Protein AF-A0A5P0JHG0-F1 (afdb_monomer_lite)

Structure (mmCIF, N/CA/C/O backbone):
data_AF-A0A5P0JHG0-F1
#
_entry.id   AF-A0A5P0JHG0-F1
#
loop_
_atom_site.group_PDB
_atom_site.id
_atom_site.type_symbol
_atom_site.label_atom_id
_atom_site.label_alt_id
_atom_site.label_comp_id
_atom_site.label_asym_id
_atom_site.label_entity_id
_atom_site.label_seq_id
_atom_site.pdbx_PDB_ins_code
_atom_site.Cartn_x
_atom_site.Cartn_y
_atom_site.Cartn_z
_atom_site.occupancy
_atom_site.B_iso_or_equiv
_atom_site.auth_seq_id
_atom_site.auth_comp_id
_atom_site.auth_asym_id
_atom_site.auth_atom_id
_atom_site.pdbx_PDB_model_num
ATOM 1 N N . GLY A 1 1 ? -12.835 6.703 -13.825 1.00 88.12 1 GLY A N 1
ATOM 2 C CA . GLY A 1 1 ? -12.601 5.508 -14.658 1.00 88.12 1 GLY A CA 1
ATOM 3 C C . GLY A 1 1 ? -13.135 4.249 -13.996 1.00 88.12 1 GLY A C 1
ATOM 4 O O . GLY A 1 1 ? -13.625 4.322 -12.868 1.00 88.12 1 GLY A O 1
ATOM 5 N N . ILE A 1 2 ? -13.030 3.117 -14.702 1.00 91.94 2 ILE A N 1
ATOM 6 C CA . ILE A 1 2 ? -13.498 1.786 -14.266 1.00 91.94 2 ILE A CA 1
ATOM 7 C C . ILE A 1 2 ? -12.824 1.366 -12.954 1.00 91.94 2 ILE A C 1
ATOM 9 O O . ILE A 1 2 ? -13.515 0.987 -12.010 1.00 91.94 2 ILE A O 1
ATOM 13 N N . GLU A 1 3 ? -11.501 1.516 -12.865 1.00 88.88 3 GLU A N 1
ATOM 14 C CA . GLU A 1 3 ? -10.719 1.198 -11.665 1.00 88.88 3 GLU A CA 1
ATOM 15 C C . GLU A 1 3 ? -11.239 1.946 -10.432 1.00 88.88 3 GLU A C 1
ATOM 17 O O . GLU A 1 3 ? -11.631 1.326 -9.450 1.00 88.88 3 GLU A O 1
ATOM 22 N N . GLY A 1 4 ? -11.377 3.273 -10.512 1.00 91.12 4 GLY A N 1
ATOM 23 C CA . GLY A 1 4 ? -11.914 4.073 -9.408 1.00 91.12 4 GLY A CA 1
ATOM 24 C C . GLY A 1 4 ? -13.326 3.657 -8.970 1.00 91.12 4 GLY A C 1
ATOM 25 O O . GLY A 1 4 ? -13.664 3.781 -7.793 1.00 91.12 4 GLY A O 1
ATOM 26 N N . SER A 1 5 ? -14.155 3.138 -9.885 1.00 94.88 5 SER A N 1
ATOM 27 C CA . SER A 1 5 ? -15.465 2.576 -9.530 1.00 94.88 5 SER A CA 1
ATOM 28 C C . SER A 1 5 ? -15.334 1.265 -8.755 1.00 94.88 5 SER A C 1
ATOM 30 O O . SER A 1 5 ? -16.002 1.097 -7.735 1.00 94.88 5 SER A O 1
ATOM 32 N N . ARG A 1 6 ? -14.447 0.365 -9.200 1.00 94.75 6 ARG A N 1
ATOM 33 C CA . ARG A 1 6 ? -14.148 -0.894 -8.501 1.00 94.75 6 ARG A CA 1
ATOM 34 C C . ARG A 1 6 ? -13.559 -0.628 -7.117 1.00 94.75 6 ARG A C 1
ATOM 36 O O . ARG A 1 6 ? -14.063 -1.168 -6.145 1.00 94.75 6 ARG A O 1
ATOM 43 N N . VAL A 1 7 ? -12.602 0.292 -7.007 1.00 95.50 7 VAL A N 1
ATOM 44 C CA . VAL A 1 7 ? -11.986 0.713 -5.737 1.00 95.50 7 VAL A CA 1
ATOM 45 C C . VAL A 1 7 ? -13.036 1.192 -4.730 1.00 95.50 7 VAL A C 1
ATOM 47 O O . VAL A 1 7 ? -13.035 0.757 -3.579 1.00 95.50 7 VAL A O 1
ATOM 50 N N . ARG A 1 8 ? -13.970 2.060 -5.148 1.00 95.44 8 ARG A N 1
ATOM 51 C CA . ARG A 1 8 ? -15.058 2.521 -4.266 1.00 95.44 8 ARG A CA 1
ATOM 52 C C . ARG A 1 8 ? -15.971 1.377 -3.827 1.00 95.44 8 ARG A C 1
ATOM 54 O O . ARG A 1 8 ? -16.346 1.334 -2.657 1.00 95.44 8 ARG A O 1
ATOM 61 N N . ALA A 1 9 ? -16.303 0.463 -4.739 1.00 97.44 9 ALA A N 1
ATOM 62 C CA . ALA A 1 9 ? -17.113 -0.709 -4.424 1.00 97.44 9 ALA A CA 1
ATOM 63 C C . ALA A 1 9 ? -16.401 -1.643 -3.430 1.00 97.44 9 ALA A C 1
ATOM 65 O O . ALA A 1 9 ? -17.020 -2.072 -2.458 1.00 97.44 9 ALA A O 1
ATOM 66 N N . THR A 1 10 ? -15.099 -1.888 -3.605 1.00 97.94 10 THR A N 1
ATOM 67 C CA . THR A 1 10 ? -14.294 -2.712 -2.693 1.00 97.94 10 THR A CA 1
ATOM 68 C C . THR A 1 10 ? -14.234 -2.109 -1.292 1.00 97.94 10 THR A C 1
ATOM 70 O O . THR A 1 10 ? -14.452 -2.822 -0.316 1.00 97.94 10 THR A O 1
ATOM 73 N N . TYR A 1 11 ? -14.027 -0.794 -1.162 1.00 98.12 11 TYR A N 1
ATOM 74 C CA . TYR A 1 11 ? -14.078 -0.136 0.149 1.00 98.12 11 TYR A CA 1
ATOM 75 C C . TYR A 1 11 ? -15.444 -0.280 0.829 1.00 98.12 11 TYR A C 1
ATOM 77 O O . TYR A 1 11 ? -15.502 -0.589 2.017 1.00 98.12 11 TYR A O 1
ATOM 85 N N . ALA A 1 12 ? -16.539 -0.086 0.090 1.00 97.88 12 ALA A N 1
ATOM 86 C CA . ALA A 1 12 ? -17.887 -0.251 0.633 1.00 97.88 12 ALA A CA 1
ATOM 87 C C . ALA A 1 12 ? -18.163 -1.703 1.066 1.00 97.88 12 ALA A C 1
ATOM 89 O O . ALA A 1 12 ? -18.790 -1.933 2.101 1.00 97.88 12 ALA A O 1
ATOM 90 N N . LEU A 1 13 ? -17.663 -2.682 0.305 1.00 98.38 13 LEU A N 1
ATOM 91 C CA . LEU A 1 13 ? -17.759 -4.098 0.649 1.00 98.38 13 LEU A CA 1
ATOM 92 C C . LEU A 1 13 ? -16.992 -4.416 1.938 1.00 98.38 13 LEU A C 1
ATOM 94 O O . LEU A 1 13 ? -17.571 -5.009 2.847 1.00 98.38 13 LEU A O 1
ATOM 98 N N . LEU A 1 14 ? -15.733 -3.982 2.044 1.00 98.50 14 LEU A N 1
ATOM 99 C CA . LEU A 1 14 ? -14.906 -4.191 3.237 1.00 98.50 14 LEU A CA 1
ATOM 100 C C . LEU A 1 14 ? -15.519 -3.512 4.466 1.00 98.50 14 LEU A C 1
ATOM 102 O O . LEU A 1 14 ? -15.619 -4.126 5.525 1.00 98.50 14 LEU A O 1
ATOM 106 N N . ALA A 1 15 ? -16.014 -2.283 4.318 1.00 98.31 15 ALA A N 1
ATOM 107 C CA . ALA A 1 15 ? -16.717 -1.576 5.384 1.00 98.31 15 ALA A CA 1
ATOM 108 C C . ALA A 1 15 ? -17.896 -2.392 5.931 1.00 98.31 15 ALA A C 1
ATOM 110 O O . ALA A 1 15 ? -18.024 -2.568 7.143 1.00 98.31 15 ALA A O 1
ATOM 111 N N . LYS A 1 16 ? -18.716 -2.960 5.037 1.00 98.31 16 LYS A N 1
ATOM 112 C CA . LYS A 1 16 ? -19.831 -3.834 5.414 1.00 98.31 16 LYS A CA 1
ATOM 113 C C . LYS A 1 16 ? -19.351 -5.128 6.078 1.00 98.31 16 LYS A C 1
ATOM 115 O O . LYS A 1 16 ? -19.913 -5.515 7.096 1.00 98.31 16 LYS A O 1
ATOM 120 N N . GLN A 1 17 ? -18.336 -5.787 5.519 1.00 98.25 17 GLN A N 1
ATOM 121 C CA . GLN A 1 17 ? -17.803 -7.056 6.033 1.00 98.25 17 GLN A CA 1
ATOM 122 C C . GLN A 1 17 ? -17.222 -6.920 7.443 1.00 98.25 17 GLN A C 1
ATOM 124 O O . GLN A 1 17 ? -17.492 -7.758 8.299 1.00 98.25 17 GLN A O 1
ATOM 129 N N . TYR A 1 18 ? -16.465 -5.854 7.697 1.00 98.31 18 TYR A N 1
ATOM 130 C CA . TYR A 1 18 ? -15.845 -5.605 8.998 1.00 98.31 18 TYR A CA 1
ATOM 131 C C . TYR A 1 18 ? -16.747 -4.816 9.958 1.00 98.31 18 TYR A C 1
ATOM 133 O O . TYR A 1 18 ? -16.386 -4.641 11.118 1.00 98.31 18 TYR A O 1
ATOM 141 N N . GLY A 1 19 ? -17.920 -4.349 9.516 1.00 97.88 19 GLY A N 1
ATOM 142 C CA . GLY A 1 19 ? -18.851 -3.577 10.344 1.00 97.88 19 GLY A CA 1
ATOM 143 C C . GLY A 1 19 ? -18.302 -2.205 10.746 1.00 97.88 19 GLY A C 1
ATOM 144 O O . GLY A 1 19 ? -18.439 -1.801 11.900 1.00 97.88 19 GLY A O 1
ATOM 145 N N . VAL A 1 20 ? -17.647 -1.514 9.813 1.00 98.00 20 VAL A N 1
ATOM 146 C CA . VAL A 1 20 ? -17.055 -0.183 10.004 1.00 98.00 20 VAL A CA 1
ATOM 147 C C . VAL A 1 20 ? -17.885 0.856 9.255 1.00 98.00 20 VAL A C 1
ATOM 149 O O . VAL A 1 20 ? -18.170 0.692 8.069 1.00 98.00 20 VAL A O 1
ATOM 152 N N . THR A 1 21 ? -18.247 1.953 9.922 1.00 96.94 21 THR A N 1
ATOM 153 C CA . THR A 1 21 ? -18.896 3.095 9.264 1.00 96.94 21 THR A CA 1
ATOM 154 C C . THR A 1 21 ? -17.944 3.702 8.237 1.00 96.94 21 THR A C 1
ATOM 156 O O . THR A 1 21 ? -16.849 4.137 8.584 1.00 96.94 21 THR A O 1
ATOM 159 N N . TRP A 1 22 ? -18.359 3.748 6.971 1.00 97.56 22 TRP A N 1
ATOM 160 C CA . TRP A 1 22 ? -17.528 4.243 5.878 1.00 97.56 22 TRP A CA 1
ATOM 161 C C . TRP A 1 22 ? -18.189 5.399 5.148 1.00 97.56 22 TRP A C 1
ATOM 163 O O . TRP A 1 22 ? -19.196 5.228 4.464 1.00 97.56 22 TRP A O 1
ATOM 173 N N . ASN A 1 23 ? -17.563 6.570 5.240 1.00 95.62 23 ASN A N 1
ATOM 174 C CA . ASN A 1 23 ? -18.057 7.786 4.607 1.00 95.62 23 ASN A CA 1
ATOM 175 C C . ASN A 1 23 ? -17.184 8.213 3.413 1.00 95.62 23 ASN A C 1
ATOM 177 O O . ASN A 1 23 ? -17.105 9.401 3.089 1.00 95.62 23 ASN A O 1
ATOM 181 N N . GLY A 1 24 ? -16.501 7.258 2.778 1.00 95.06 24 GLY A N 1
ATOM 182 C CA . GLY A 1 24 ? -15.557 7.505 1.690 1.00 95.06 24 GLY A CA 1
ATOM 183 C C . GLY A 1 24 ? -14.118 7.742 2.157 1.00 95.06 24 GLY A C 1
ATOM 184 O O . GLY A 1 24 ? -13.846 7.992 3.332 1.00 95.06 24 GLY A O 1
ATOM 185 N N . ARG A 1 25 ? -13.186 7.668 1.199 1.00 95.19 25 ARG A N 1
ATOM 186 C CA . ARG A 1 25 ? -11.756 7.886 1.442 1.00 95.19 25 ARG A CA 1
ATOM 187 C C . ARG A 1 25 ? -11.494 9.385 1.576 1.00 95.19 25 ARG A C 1
ATOM 189 O O . ARG A 1 25 ? -11.525 10.096 0.572 1.00 95.19 25 ARG A O 1
ATOM 196 N N . ARG A 1 26 ? -11.263 9.858 2.801 1.00 90.25 26 ARG A N 1
ATOM 197 C CA . ARG A 1 26 ? -11.041 11.272 3.134 1.00 90.25 26 ARG A CA 1
ATOM 198 C C . ARG A 1 26 ? -9.876 11.407 4.106 1.00 90.25 26 ARG A C 1
ATOM 200 O O . ARG A 1 26 ? -9.851 10.744 5.134 1.00 90.25 26 ARG A O 1
ATOM 207 N N . TYR A 1 27 ? -8.917 12.256 3.768 1.00 85.50 27 TYR A N 1
ATOM 208 C CA . TYR A 1 27 ? -7.797 12.605 4.634 1.00 85.50 27 TYR A CA 1
ATOM 209 C C . TYR A 1 27 ? -7.310 14.008 4.275 1.00 85.50 27 TYR A C 1
ATOM 211 O O . TYR A 1 27 ? -7.403 14.415 3.114 1.00 85.50 27 TYR A O 1
ATOM 219 N N . ASP A 1 28 ? -6.803 14.736 5.265 1.00 85.81 28 ASP A N 1
ATOM 220 C CA . ASP A 1 28 ? -6.133 16.016 5.062 1.00 85.81 28 ASP A CA 1
ATOM 221 C C . ASP A 1 28 ? -4.615 15.767 5.107 1.00 85.81 28 ASP A C 1
ATOM 223 O O . ASP A 1 28 ? -4.090 15.379 6.151 1.00 85.81 28 ASP A O 1
ATOM 227 N N . PRO A 1 29 ? -3.878 15.947 3.994 1.00 79.38 29 PRO A N 1
ATOM 228 C CA . PRO A 1 29 ? -2.426 15.768 3.979 1.00 79.38 29 PRO A CA 1
ATOM 229 C C . PRO A 1 29 ? -1.675 16.674 4.962 1.00 79.38 29 PRO A C 1
ATOM 231 O O . PRO A 1 29 ? -0.517 16.398 5.264 1.00 79.38 29 PRO A O 1
ATOM 234 N N . LYS A 1 30 ? -2.300 17.767 5.420 1.00 86.31 30 LYS A N 1
ATOM 235 C CA . LYS A 1 30 ? -1.714 18.722 6.368 1.00 86.31 30 LYS A CA 1
ATOM 236 C C . LYS A 1 30 ? -2.150 18.472 7.811 1.00 86.31 30 LYS A C 1
ATOM 238 O O . LYS A 1 30 ? -1.628 19.128 8.706 1.00 86.31 30 LYS A O 1
ATOM 243 N N . ASP A 1 31 ? -3.105 17.571 8.030 1.00 86.94 31 ASP A N 1
ATOM 244 C CA . ASP A 1 31 ? -3.746 17.380 9.327 1.00 86.94 31 ASP A CA 1
ATOM 245 C C . ASP A 1 31 ? -4.233 15.932 9.489 1.00 86.94 31 ASP A C 1
ATOM 247 O O . ASP A 1 31 ? -5.315 15.536 9.048 1.00 86.94 31 ASP A O 1
ATOM 251 N N . TRP A 1 32 ? -3.387 15.120 10.119 1.00 82.06 32 TRP A N 1
ATOM 252 C CA . TRP A 1 32 ? -3.633 13.696 10.333 1.00 82.06 32 TRP A CA 1
ATOM 253 C C . TRP A 1 32 ? -4.870 13.421 11.203 1.00 82.06 32 TRP A C 1
ATOM 255 O O . TRP A 1 32 ? -5.594 12.446 10.974 1.00 82.06 32 TRP A O 1
ATOM 265 N N . GLU A 1 33 ? -5.136 14.283 12.186 1.00 85.12 33 GLU A N 1
ATOM 266 C CA . GLU A 1 33 ? -6.177 14.073 13.198 1.00 85.12 33 GLU A CA 1
ATOM 267 C C . GLU A 1 33 ? -7.592 14.320 12.660 1.00 85.12 33 GLU A C 1
ATOM 269 O O . GLU A 1 33 ? -8.565 13.829 13.228 1.00 85.12 33 GLU A O 1
ATOM 274 N N . LYS A 1 34 ? -7.729 15.001 11.514 1.00 87.25 34 LYS A N 1
ATOM 275 C CA . LYS A 1 34 ? -9.026 15.188 10.838 1.00 87.25 34 LYS A CA 1
ATOM 276 C C . LYS A 1 34 ? -9.584 13.931 10.174 1.00 87.25 34 LYS A C 1
ATOM 278 O O . LYS A 1 34 ? -10.764 13.908 9.816 1.00 87.25 34 LYS A O 1
ATOM 283 N N . GLY A 1 35 ? -8.750 12.923 9.925 1.00 86.31 35 GLY A N 1
ATOM 284 C CA . GLY A 1 35 ? -9.203 11.652 9.366 1.00 86.31 35 GLY A CA 1
ATOM 285 C C . GLY A 1 35 ? -9.930 10.820 10.419 1.00 86.31 35 GLY A C 1
ATOM 286 O O . GLY A 1 35 ? -9.437 10.678 11.531 1.00 86.31 35 GLY A O 1
ATOM 287 N N . ASP A 1 36 ? -11.067 10.216 10.064 1.00 94.00 36 ASP A N 1
ATOM 288 C CA . ASP A 1 36 ? -11.659 9.186 10.924 1.00 94.00 36 ASP A CA 1
ATOM 289 C C . ASP A 1 36 ? -10.708 7.980 11.080 1.00 94.00 36 ASP A C 1
ATOM 291 O O . ASP A 1 36 ? -9.807 7.755 10.260 1.00 94.00 36 ASP A O 1
ATOM 295 N N . THR A 1 37 ? -10.899 7.187 12.139 1.00 96.06 37 THR A N 1
ATOM 296 C CA . THR A 1 37 ? -9.987 6.089 12.507 1.00 96.06 37 THR A CA 1
ATOM 297 C C . THR A 1 37 ? -9.736 5.120 11.348 1.00 96.06 37 THR A C 1
ATOM 299 O O . THR A 1 37 ? -8.611 4.671 11.143 1.00 96.06 37 THR A O 1
ATOM 302 N N . VAL A 1 38 ? -10.753 4.815 10.531 1.00 97.56 38 VAL A N 1
ATOM 303 C CA . VAL A 1 38 ? -10.585 3.923 9.372 1.00 97.56 38 VAL A CA 1
ATOM 304 C C . VAL A 1 38 ? -9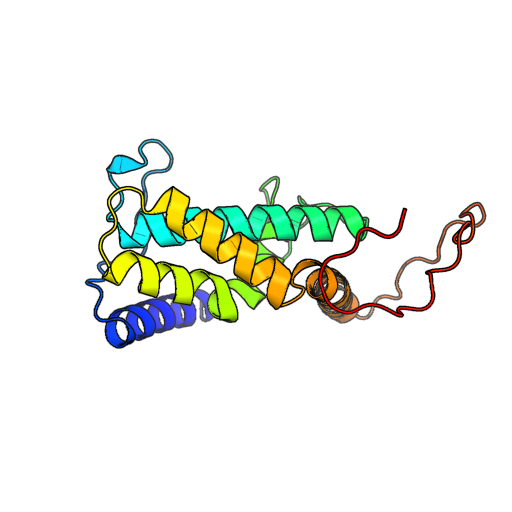.728 4.561 8.282 1.00 97.56 38 VAL A C 1
ATOM 306 O O . VAL A 1 38 ? -8.858 3.890 7.721 1.00 97.56 38 VAL A O 1
ATOM 309 N N . ASN A 1 39 ? -9.894 5.856 8.005 1.00 97.50 39 ASN A N 1
ATOM 310 C CA . ASN A 1 39 ? -9.031 6.553 7.063 1.00 97.50 39 ASN A CA 1
ATOM 311 C C . ASN A 1 39 ? -7.588 6.671 7.573 1.00 97.50 39 ASN A C 1
ATOM 313 O O . ASN A 1 39 ? -6.669 6.514 6.763 1.00 97.50 39 ASN A O 1
ATOM 317 N N . GLN A 1 40 ? -7.377 6.877 8.874 1.00 96.56 40 GLN A N 1
ATOM 318 C CA . GLN A 1 40 ? -6.046 6.840 9.491 1.00 96.56 40 GLN A CA 1
ATOM 319 C C . GLN A 1 40 ? -5.404 5.454 9.345 1.00 96.56 40 GLN A C 1
ATOM 321 O O . GLN A 1 40 ? -4.280 5.345 8.846 1.00 96.56 40 GLN A O 1
ATOM 326 N N . CYS A 1 41 ? -6.142 4.384 9.660 1.00 97.88 41 CYS A N 1
ATOM 327 C CA . CYS A 1 41 ? -5.666 3.012 9.486 1.00 97.88 41 CYS A CA 1
ATOM 328 C C . CYS A 1 41 ? -5.279 2.716 8.031 1.00 97.88 41 CYS A C 1
ATOM 330 O O . CYS A 1 41 ? -4.193 2.198 7.776 1.00 97.88 41 CYS A O 1
ATOM 332 N N . ILE A 1 42 ? -6.129 3.067 7.058 1.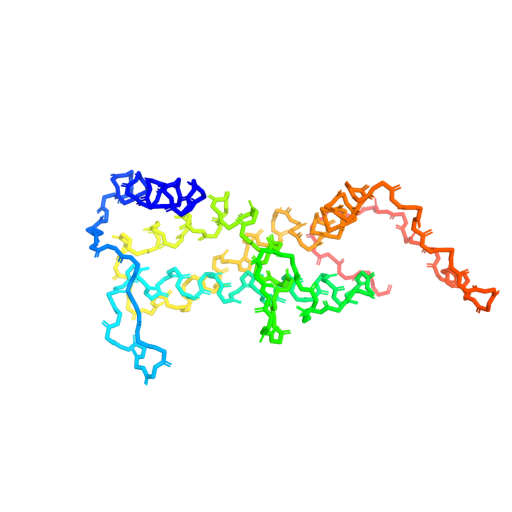00 97.88 42 ILE A N 1
ATOM 333 C CA . ILE A 1 42 ? -5.823 2.843 5.635 1.00 97.88 42 ILE A CA 1
ATOM 334 C C . ILE A 1 42 ? -4.584 3.648 5.230 1.00 97.88 42 ILE A C 1
ATOM 336 O O . ILE A 1 42 ? -3.720 3.119 4.535 1.00 97.88 42 ILE A O 1
ATOM 340 N N . SER A 1 43 ? -4.454 4.902 5.676 1.00 96.38 43 SER A N 1
ATOM 341 C CA . SER A 1 43 ? -3.280 5.729 5.370 1.00 96.38 43 SER A CA 1
ATOM 342 C C . SER A 1 43 ? -1.994 5.105 5.913 1.00 96.38 43 SER A C 1
ATOM 344 O O . SER A 1 43 ? -1.031 4.962 5.159 1.00 96.38 43 SER A O 1
ATOM 346 N N . ALA A 1 44 ? -1.995 4.656 7.171 1.00 97.12 44 ALA A N 1
ATOM 347 C CA . ALA A 1 44 ? -0.852 3.973 7.775 1.00 97.12 44 ALA A CA 1
ATOM 348 C C . ALA A 1 44 ? -0.498 2.677 7.023 1.00 97.12 44 ALA A C 1
ATOM 350 O O . ALA A 1 44 ? 0.667 2.452 6.695 1.00 97.12 44 ALA A O 1
ATOM 351 N N . ALA A 1 45 ? -1.506 1.877 6.667 1.00 98.31 45 ALA A N 1
ATOM 352 C CA . ALA A 1 45 ? -1.333 0.626 5.933 1.00 98.31 45 ALA A CA 1
ATOM 353 C C . ALA A 1 45 ? -0.736 0.855 4.536 1.00 98.31 45 ALA A C 1
ATOM 355 O O . ALA A 1 45 ? 0.232 0.198 4.150 1.00 98.31 45 ALA A O 1
ATOM 356 N N . THR A 1 46 ? -1.275 1.827 3.792 1.00 97.25 46 THR A N 1
ATOM 357 C CA . THR A 1 46 ? -0.761 2.188 2.461 1.00 97.25 46 THR A CA 1
ATOM 358 C C . THR A 1 46 ? 0.645 2.775 2.529 1.00 97.25 46 THR A C 1
ATOM 360 O O . THR A 1 46 ? 1.476 2.421 1.706 1.00 97.25 46 THR A O 1
ATOM 363 N N . SER A 1 47 ? 0.962 3.581 3.548 1.00 97.38 47 SER A N 1
ATOM 364 C CA . SER A 1 47 ? 2.319 4.100 3.756 1.00 97.38 47 SER A CA 1
ATOM 365 C C . SER A 1 47 ? 3.331 2.973 3.983 1.00 97.38 47 SER A C 1
ATOM 367 O O . SER A 1 47 ? 4.401 2.981 3.376 1.00 97.38 47 SER A O 1
ATOM 369 N N . CYS A 1 48 ? 2.982 1.971 4.796 1.00 98.31 48 CYS A N 1
ATOM 370 C CA . CYS A 1 48 ? 3.805 0.774 4.969 1.00 98.31 48 CYS A CA 1
ATOM 371 C C . CYS A 1 48 ? 4.011 0.014 3.657 1.00 98.31 48 CYS A C 1
ATOM 373 O O . CYS A 1 48 ? 5.128 -0.417 3.372 1.00 98.31 48 CYS A O 1
ATOM 375 N N . LEU A 1 49 ? 2.948 -0.142 2.864 1.00 98.44 49 LEU A N 1
ATOM 376 C CA . LEU A 1 49 ? 3.023 -0.824 1.576 1.00 98.44 49 LEU A CA 1
ATOM 377 C C . LEU A 1 49 ? 3.910 -0.072 0.581 1.00 98.44 49 LEU A C 1
ATOM 379 O O . LEU A 1 49 ? 4.725 -0.695 -0.094 1.00 98.44 49 LEU A O 1
ATOM 383 N N . TYR A 1 50 ? 3.798 1.255 0.521 1.00 98.31 50 TYR A N 1
ATOM 384 C CA . TYR A 1 50 ? 4.636 2.077 -0.349 1.00 98.31 50 TYR A CA 1
ATOM 385 C C . TYR A 1 50 ? 6.113 1.940 0.008 1.00 98.31 50 TYR A C 1
ATOM 387 O O . TYR A 1 50 ? 6.918 1.744 -0.892 1.00 98.31 50 TYR A O 1
ATOM 395 N N . GLY A 1 51 ? 6.464 1.922 1.299 1.00 98.00 51 GLY A N 1
ATOM 396 C CA . GLY A 1 51 ? 7.857 1.744 1.721 1.00 98.00 51 GLY A CA 1
ATOM 397 C C . GLY A 1 51 ? 8.473 0.419 1.252 1.00 98.00 51 GLY A C 1
ATOM 398 O O . GLY A 1 51 ? 9.581 0.408 0.723 1.00 98.00 51 GLY A O 1
ATOM 399 N N . VAL A 1 52 ? 7.758 -0.706 1.389 1.00 97.69 52 VAL A N 1
ATOM 400 C CA . VAL A 1 52 ? 8.275 -2.005 0.901 1.00 97.69 52 VAL A CA 1
ATOM 401 C C . VAL A 1 52 ? 8.245 -2.123 -0.623 1.00 97.69 52 VAL A C 1
ATOM 403 O O . VAL A 1 52 ? 9.073 -2.830 -1.191 1.00 97.69 52 VAL A O 1
ATOM 406 N N . THR A 1 53 ? 7.320 -1.423 -1.281 1.00 98.62 53 THR A N 1
ATOM 407 C CA . THR A 1 53 ? 7.217 -1.382 -2.746 1.00 98.62 53 THR A CA 1
ATOM 408 C C . THR A 1 53 ? 8.352 -0.566 -3.354 1.00 98.62 53 THR A C 1
ATOM 410 O O . THR A 1 53 ? 9.000 -1.029 -4.285 1.00 98.62 53 THR A O 1
ATOM 413 N N . GLU A 1 54 ? 8.661 0.597 -2.783 1.00 98.56 54 GLU A N 1
ATOM 414 C CA . GLU A 1 54 ? 9.815 1.411 -3.170 1.00 98.56 54 GLU A CA 1
ATOM 415 C C . GLU A 1 54 ? 11.124 0.639 -2.981 1.00 98.56 54 GLU A C 1
ATOM 417 O O . GLU A 1 54 ? 11.944 0.592 -3.894 1.00 98.56 54 GLU A O 1
ATOM 422 N N . ALA A 1 55 ? 11.286 -0.052 -1.847 1.00 97.56 55 ALA A N 1
ATOM 423 C CA . ALA A 1 55 ? 12.451 -0.901 -1.613 1.00 97.56 55 ALA A CA 1
ATOM 424 C C . ALA A 1 55 ? 12.590 -2.015 -2.668 1.00 97.56 55 ALA A C 1
ATOM 426 O O . ALA A 1 55 ? 13.701 -2.283 -3.119 1.00 97.56 55 ALA A O 1
ATOM 427 N N . ALA A 1 56 ? 11.485 -2.646 -3.080 1.00 97.25 56 ALA A N 1
ATOM 428 C CA . ALA A 1 56 ? 11.500 -3.673 -4.121 1.00 97.25 56 ALA A CA 1
ATOM 429 C C . ALA A 1 56 ? 11.843 -3.099 -5.506 1.00 97.25 56 ALA A C 1
ATOM 431 O O . ALA A 1 56 ? 12.666 -3.678 -6.207 1.00 97.25 56 ALA A O 1
ATOM 432 N N . ILE A 1 57 ? 11.266 -1.949 -5.870 1.00 97.81 57 ILE A N 1
ATOM 433 C CA . ILE A 1 57 ? 11.556 -1.241 -7.128 1.00 97.81 57 ILE A CA 1
ATOM 434 C C . ILE A 1 57 ? 13.044 -0.888 -7.215 1.00 97.81 57 ILE A C 1
ATOM 436 O O . ILE A 1 57 ? 13.685 -1.176 -8.224 1.00 97.81 57 ILE A O 1
ATOM 440 N N . LEU A 1 58 ? 13.608 -0.326 -6.142 1.00 97.00 58 LEU A N 1
ATOM 441 C CA . LEU A 1 58 ? 15.028 0.020 -6.081 1.00 97.00 58 LEU A CA 1
ATOM 442 C C . LEU A 1 58 ? 15.925 -1.223 -6.119 1.00 97.00 58 LEU A C 1
ATOM 444 O O . LEU A 1 58 ? 16.934 -1.223 -6.818 1.00 97.00 58 LEU A O 1
ATOM 448 N N . ALA A 1 59 ? 15.558 -2.291 -5.405 1.00 92.19 59 ALA A N 1
ATOM 449 C CA . ALA A 1 59 ? 16.310 -3.547 -5.411 1.00 92.19 59 ALA A CA 1
ATOM 450 C C . ALA A 1 59 ? 16.298 -4.246 -6.781 1.00 92.19 59 ALA A C 1
ATOM 452 O O . ALA A 1 59 ? 17.267 -4.916 -7.125 1.00 92.19 59 ALA A O 1
ATOM 453 N N . ALA A 1 60 ? 15.228 -4.071 -7.560 1.00 91.38 60 ALA A N 1
ATOM 454 C CA . ALA A 1 60 ? 15.122 -4.546 -8.937 1.00 91.38 60 ALA A CA 1
ATOM 455 C C . ALA A 1 60 ? 15.844 -3.637 -9.955 1.00 91.38 60 ALA A C 1
ATOM 457 O O . ALA A 1 60 ? 15.920 -3.973 -11.130 1.00 91.38 60 ALA A O 1
ATOM 458 N N . GLY A 1 61 ? 16.393 -2.493 -9.523 1.00 93.69 61 GLY A N 1
ATOM 459 C CA . GLY A 1 61 ? 17.128 -1.571 -10.394 1.00 93.69 61 GLY A CA 1
ATOM 460 C C . GLY A 1 61 ? 16.250 -0.602 -11.195 1.00 93.69 61 GLY A C 1
ATOM 461 O O . GLY A 1 61 ? 16.750 0.050 -12.111 1.00 93.69 61 GLY A O 1
ATOM 462 N N . TYR A 1 62 ? 14.966 -0.464 -10.851 1.00 96.12 62 TYR A N 1
ATOM 463 C CA . TYR A 1 62 ? 14.037 0.449 -11.522 1.00 96.12 62 TYR A CA 1
ATOM 464 C C . TYR A 1 62 ? 13.899 1.796 -10.801 1.00 96.12 62 TYR A C 1
ATOM 466 O O . TYR A 1 62 ? 14.219 1.950 -9.621 1.00 96.12 62 TYR A O 1
ATOM 474 N N . ALA A 1 63 ? 13.380 2.796 -11.520 1.00 97.75 63 ALA A N 1
ATOM 475 C CA . ALA A 1 63 ? 13.176 4.146 -11.004 1.00 97.75 63 ALA A CA 1
ATOM 476 C C . ALA A 1 63 ? 11.761 4.329 -10.405 1.00 97.75 63 ALA A C 1
ATOM 478 O O . ALA A 1 63 ? 10.778 4.229 -11.141 1.00 97.75 63 ALA A O 1
ATOM 479 N N . PRO A 1 64 ? 11.619 4.719 -9.120 1.00 98.25 64 PRO A N 1
ATOM 480 C CA . PRO A 1 64 ? 10.313 4.970 -8.489 1.00 98.25 64 PRO A CA 1
ATOM 481 C C . PRO A 1 64 ? 9.453 6.056 -9.158 1.00 98.25 64 PRO A C 1
ATOM 483 O O . PRO A 1 64 ? 8.228 6.052 -9.027 1.00 98.25 64 PRO A O 1
ATOM 486 N N . ALA A 1 65 ? 10.077 6.999 -9.867 1.00 98.00 65 ALA A N 1
ATOM 487 C CA . ALA A 1 65 ? 9.406 8.166 -10.437 1.00 98.00 65 ALA A CA 1
ATOM 488 C C . ALA A 1 65 ? 8.759 7.918 -11.813 1.00 98.00 65 ALA A C 1
ATOM 490 O O . ALA A 1 65 ? 7.948 8.734 -12.256 1.00 98.00 65 ALA A O 1
ATOM 491 N N . ILE A 1 66 ? 9.099 6.821 -12.497 1.00 97.44 66 ILE A N 1
ATOM 492 C CA . ILE A 1 66 ? 8.625 6.535 -13.860 1.00 97.44 66 ILE A CA 1
ATOM 493 C C . ILE A 1 66 ? 7.442 5.567 -13.779 1.00 97.44 66 ILE A C 1
ATOM 495 O O . ILE A 1 66 ? 7.613 4.358 -13.877 1.00 97.44 66 ILE A O 1
ATOM 499 N N . GLY A 1 67 ? 6.247 6.110 -13.540 1.00 97.19 67 GLY A N 1
ATOM 500 C CA . GLY A 1 67 ? 5.002 5.334 -13.534 1.00 97.19 67 GLY A CA 1
ATOM 501 C C . GLY A 1 67 ? 4.260 5.350 -14.873 1.00 97.19 67 GLY A C 1
ATOM 502 O O . GLY A 1 67 ? 4.585 6.119 -15.779 1.00 97.19 67 GLY A O 1
ATOM 503 N N . PHE A 1 68 ? 3.234 4.511 -14.954 1.00 96.56 68 PHE A N 1
ATOM 504 C CA . PHE A 1 68 ? 2.345 4.290 -16.090 1.00 96.56 68 PHE A CA 1
ATOM 505 C C . PHE A 1 68 ? 0.949 4.867 -15.830 1.00 96.56 68 PHE A C 1
ATOM 507 O O . PHE A 1 68 ? 0.499 5.742 -16.570 1.00 96.56 68 PHE A O 1
ATOM 514 N N . VAL A 1 69 ? 0.257 4.402 -14.777 1.00 96.06 69 VAL A N 1
ATOM 515 C CA . VAL A 1 69 ? -1.087 4.902 -14.417 1.00 96.06 69 VAL A CA 1
ATOM 516 C C . VAL A 1 69 ? -0.955 6.210 -13.646 1.00 96.06 69 VAL A C 1
ATOM 518 O O . VAL A 1 69 ? -1.660 7.185 -13.924 1.00 96.06 69 VAL A O 1
ATOM 521 N N . HIS A 1 70 ? -0.021 6.258 -12.699 1.00 97.25 70 HIS A N 1
ATOM 522 C CA . HIS A 1 70 ? 0.329 7.467 -11.973 1.00 97.25 70 HIS A CA 1
ATOM 523 C C . HIS A 1 70 ? 1.567 8.112 -12.597 1.00 97.25 70 HIS A C 1
ATOM 525 O O . HIS A 1 70 ? 2.652 7.545 -12.569 1.00 97.25 70 HIS A O 1
ATOM 531 N N . THR A 1 71 ? 1.467 9.359 -13.060 1.00 96.88 71 THR A N 1
ATOM 532 C CA . THR A 1 71 ? 2.594 10.090 -13.676 1.00 96.88 71 THR A CA 1
ATOM 533 C C . THR A 1 71 ? 2.863 11.431 -12.987 1.00 96.88 71 THR A C 1
ATOM 535 O O . THR A 1 71 ? 1.957 12.044 -12.420 1.00 96.88 71 THR A O 1
ATOM 538 N N . GLY A 1 72 ? 4.106 11.922 -13.067 1.00 93.94 72 GLY A N 1
ATOM 539 C CA . GLY A 1 72 ? 4.484 13.270 -12.615 1.00 93.94 72 GLY A CA 1
ATOM 540 C C . GLY A 1 72 ? 4.734 13.418 -11.110 1.00 93.94 72 GLY A C 1
ATOM 541 O O . GLY A 1 72 ? 4.866 14.543 -10.628 1.00 93.94 72 GLY A O 1
ATOM 542 N N . LYS A 1 73 ? 4.804 12.312 -10.357 1.00 94.81 73 LYS A N 1
ATOM 543 C CA . LYS A 1 73 ? 5.156 12.311 -8.929 1.00 94.81 73 LYS A CA 1
ATOM 544 C C . LYS A 1 73 ? 6.449 11.520 -8.690 1.00 94.81 73 LYS A C 1
ATOM 546 O O . LYS A 1 73 ? 6.678 10.534 -9.381 1.00 94.81 73 LYS A O 1
ATOM 551 N N . PRO A 1 74 ? 7.249 11.863 -7.663 1.00 97.12 74 PRO A N 1
ATOM 552 C CA . PRO A 1 74 ? 8.486 11.134 -7.353 1.00 97.12 74 PRO A CA 1
ATOM 553 C C . PRO A 1 74 ? 8.305 9.636 -7.055 1.00 97.12 74 PRO A C 1
ATOM 555 O O . PRO A 1 74 ? 9.244 8.869 -7.212 1.00 97.12 74 PRO A O 1
ATOM 558 N N . LEU A 1 75 ? 7.102 9.226 -6.638 1.00 97.75 75 LEU A N 1
ATOM 559 C CA . LEU A 1 75 ? 6.749 7.845 -6.279 1.00 97.75 75 LEU A CA 1
ATOM 560 C C . LEU A 1 75 ? 5.674 7.261 -7.206 1.00 97.75 75 LEU A C 1
ATOM 562 O O . LEU A 1 75 ? 4.889 6.405 -6.808 1.00 97.75 75 LEU A O 1
ATOM 566 N N . SER A 1 76 ? 5.595 7.767 -8.433 1.00 98.25 76 SER A N 1
ATOM 567 C CA . SER A 1 76 ? 4.606 7.363 -9.429 1.00 98.25 76 SER A CA 1
ATOM 568 C C . SER A 1 76 ? 4.530 5.840 -9.626 1.00 98.25 76 SER A C 1
ATOM 570 O O . SER A 1 76 ? 3.457 5.262 -9.469 1.00 98.25 76 SER A O 1
ATOM 572 N N . PHE A 1 77 ? 5.661 5.171 -9.859 1.00 98.56 77 PHE A N 1
ATOM 573 C CA . PHE A 1 77 ? 5.694 3.721 -10.078 1.00 98.56 77 PHE A CA 1
ATOM 574 C C . PHE A 1 77 ? 5.407 2.918 -8.803 1.00 98.56 77 PHE A C 1
ATOM 576 O O . PHE A 1 77 ? 4.813 1.844 -8.847 1.00 98.56 77 PHE A O 1
ATOM 583 N N . VAL A 1 78 ? 5.757 3.475 -7.638 1.00 98.62 78 VAL A N 1
ATOM 584 C CA . VAL A 1 78 ? 5.417 2.882 -6.336 1.00 98.62 78 VAL A CA 1
ATOM 585 C C . VAL A 1 78 ? 3.903 2.775 -6.178 1.00 98.62 78 VAL A C 1
ATOM 587 O O . VAL A 1 78 ? 3.416 1.754 -5.697 1.00 98.62 78 VAL A O 1
ATOM 590 N N . TYR A 1 79 ? 3.151 3.798 -6.596 1.00 98.06 79 TYR A N 1
ATOM 591 C CA . TYR A 1 79 ? 1.689 3.765 -6.544 1.00 98.06 79 TYR A CA 1
ATOM 592 C C . TYR A 1 79 ? 1.103 2.727 -7.495 1.00 98.06 79 TYR A C 1
ATOM 594 O O . TYR A 1 79 ? 0.202 1.998 -7.091 1.00 98.06 79 TYR A O 1
ATOM 602 N N . ASP A 1 80 ? 1.640 2.615 -8.711 1.00 98.19 80 ASP A N 1
ATOM 603 C CA . ASP A 1 80 ? 1.171 1.633 -9.693 1.00 98.19 80 ASP A CA 1
ATOM 604 C C . ASP A 1 80 ? 1.298 0.200 -9.167 1.00 98.19 80 ASP A C 1
ATOM 606 O O . ASP A 1 80 ? 0.326 -0.552 -9.170 1.00 98.19 80 ASP A O 1
ATOM 610 N N . ILE A 1 81 ? 2.474 -0.162 -8.649 1.00 98.38 81 ILE A N 1
ATOM 611 C CA . ILE A 1 81 ? 2.735 -1.521 -8.160 1.00 98.38 81 ILE A CA 1
ATOM 612 C C . ILE A 1 81 ? 1.981 -1.803 -6.855 1.00 98.38 81 ILE A C 1
ATOM 614 O O . ILE A 1 81 ? 1.394 -2.875 -6.689 1.00 98.38 81 ILE A O 1
ATOM 618 N N . ALA A 1 82 ? 1.951 -0.846 -5.924 1.00 98.06 82 ALA A N 1
ATOM 619 C CA . ALA A 1 82 ? 1.250 -1.028 -4.656 1.00 98.06 82 ALA A CA 1
ATOM 620 C C . ALA A 1 82 ? -0.264 -1.202 -4.857 1.00 98.06 82 ALA A C 1
ATOM 622 O O . ALA A 1 82 ? -0.897 -1.985 -4.141 1.00 98.06 82 ALA A O 1
ATOM 623 N N . ASP A 1 83 ? -0.851 -0.506 -5.832 1.00 96.88 83 ASP A N 1
ATOM 624 C CA . ASP A 1 83 ? -2.289 -0.545 -6.091 1.00 96.88 83 ASP A CA 1
ATOM 625 C C . ASP A 1 83 ? -2.782 -1.901 -6.603 1.00 96.88 83 ASP A C 1
ATOM 627 O O . ASP A 1 83 ? -3.936 -2.249 -6.334 1.00 96.88 83 ASP A O 1
ATOM 631 N N . ILE A 1 84 ? -1.901 -2.700 -7.215 1.00 97.06 84 ILE A N 1
ATOM 632 C CA . ILE A 1 84 ? -2.196 -4.077 -7.636 1.00 97.06 84 ILE A CA 1
ATOM 633 C C . ILE A 1 84 ? -2.507 -4.966 -6.424 1.00 97.06 84 ILE A C 1
ATOM 635 O O . ILE A 1 84 ? -3.460 -5.737 -6.464 1.00 97.06 84 ILE A O 1
ATOM 639 N N . ILE A 1 85 ? -1.744 -4.838 -5.329 1.00 96.75 85 ILE A N 1
ATOM 640 C CA . ILE A 1 85 ? -1.790 -5.791 -4.201 1.00 96.75 85 ILE A CA 1
ATOM 641 C C . ILE A 1 85 ? -2.419 -5.229 -2.918 1.00 96.75 85 ILE A C 1
ATOM 643 O O . ILE A 1 85 ? -2.621 -5.962 -1.942 1.00 96.75 85 ILE A O 1
ATOM 647 N N . LYS A 1 86 ? -2.725 -3.923 -2.862 1.00 96.44 86 LYS A N 1
ATOM 648 C CA . LYS A 1 86 ? -3.161 -3.273 -1.610 1.00 96.44 86 LYS A CA 1
ATOM 649 C C . LYS A 1 86 ? -4.436 -3.874 -1.019 1.00 96.44 86 LYS A C 1
ATOM 651 O O . LYS A 1 86 ? -4.577 -3.924 0.206 1.00 96.44 86 LYS A O 1
ATOM 656 N N . PHE A 1 87 ? -5.356 -4.327 -1.869 1.00 97.62 87 PHE A N 1
ATOM 657 C CA . PHE A 1 87 ? -6.638 -4.888 -1.438 1.00 97.62 87 PHE A CA 1
ATOM 658 C C . PHE A 1 87 ? -6.570 -6.360 -1.036 1.00 97.62 87 PHE A C 1
ATOM 660 O O . PHE A 1 87 ? -7.475 -6.815 -0.343 1.00 97.62 87 PHE A O 1
ATOM 667 N N . ASP A 1 88 ? -5.491 -7.067 -1.368 1.00 95.12 88 ASP A N 1
ATOM 668 C CA . ASP A 1 88 ? -5.329 -8.477 -1.003 1.00 95.12 88 ASP A CA 1
ATOM 669 C C . ASP A 1 88 ? -4.892 -8.644 0.454 1.00 95.12 88 ASP A C 1
ATOM 671 O O . ASP A 1 88 ? -5.146 -9.670 1.082 1.00 95.12 88 ASP A O 1
ATOM 675 N N . THR A 1 89 ? -4.199 -7.640 1.001 1.00 92.44 89 THR A N 1
ATOM 676 C CA . THR A 1 89 ? -3.498 -7.774 2.284 1.00 92.44 89 THR A CA 1
ATOM 677 C C . THR A 1 89 ? -3.727 -6.589 3.219 1.00 92.44 89 THR A C 1
ATOM 679 O O . THR A 1 89 ? -4.418 -6.709 4.234 1.00 92.44 89 THR A O 1
ATOM 682 N N . VAL A 1 90 ? -3.143 -5.431 2.909 1.00 97.75 90 VAL A N 1
ATOM 683 C CA . VAL A 1 90 ? -3.007 -4.335 3.879 1.00 97.75 90 VAL A CA 1
ATOM 684 C C . VAL A 1 90 ? -4.311 -3.576 4.119 1.00 97.75 90 VAL A C 1
ATOM 686 O O . VAL A 1 90 ? -4.579 -3.182 5.254 1.00 97.75 90 VAL A O 1
ATOM 689 N N . VAL A 1 91 ? -5.155 -3.396 3.095 1.00 98.38 91 VAL A N 1
ATOM 690 C CA . VAL A 1 91 ? -6.427 -2.672 3.254 1.00 98.38 91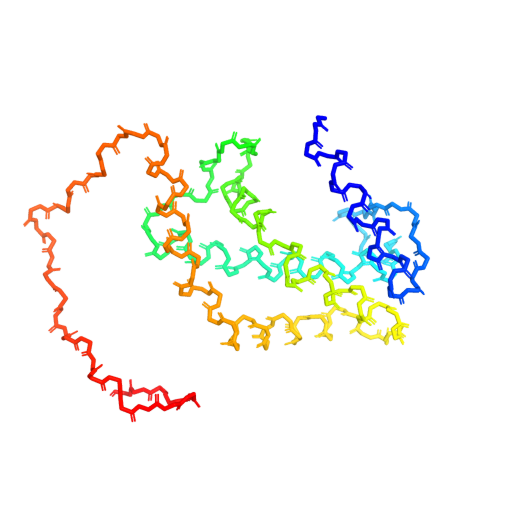 VAL A CA 1
ATOM 691 C C . VAL A 1 91 ? -7.433 -3.472 4.093 1.00 98.38 91 VAL A C 1
ATOM 693 O O . VAL A 1 91 ? -7.942 -2.897 5.054 1.00 98.38 91 VAL A O 1
ATOM 696 N N . PRO A 1 92 ? -7.696 -4.773 3.848 1.00 98.50 92 PRO A N 1
ATOM 697 C CA . PRO A 1 92 ? -8.542 -5.570 4.742 1.00 98.50 92 PRO A CA 1
ATOM 698 C C . PRO A 1 92 ? -8.069 -5.532 6.201 1.00 98.50 92 PRO A C 1
ATOM 700 O O . PRO A 1 92 ? -8.875 -5.323 7.110 1.00 98.50 92 PRO A O 1
ATOM 703 N N . LYS A 1 93 ? -6.750 -5.623 6.435 1.00 98.56 93 LYS A N 1
ATOM 704 C CA . LYS A 1 93 ? -6.186 -5.521 7.788 1.00 98.56 93 LYS A CA 1
ATOM 705 C C . LYS A 1 93 ? -6.430 -4.147 8.424 1.00 98.56 93 LYS A C 1
ATOM 707 O O . LYS A 1 93 ? -6.721 -4.077 9.615 1.00 98.56 93 LYS A O 1
ATOM 712 N N . ALA A 1 94 ? -6.366 -3.061 7.655 1.00 98.56 94 ALA A N 1
ATOM 713 C CA . ALA A 1 94 ? -6.693 -1.726 8.153 1.00 98.56 94 ALA A CA 1
ATOM 714 C C . ALA A 1 94 ? -8.151 -1.625 8.637 1.00 98.56 94 ALA A C 1
ATOM 716 O O . ALA A 1 94 ? -8.398 -1.041 9.692 1.00 98.56 94 ALA A O 1
ATOM 717 N N . PHE A 1 95 ? -9.105 -2.224 7.912 1.00 98.69 95 PHE A N 1
ATOM 718 C CA . PHE A 1 95 ? -10.512 -2.283 8.334 1.00 98.69 95 PHE A CA 1
ATOM 719 C C . PHE A 1 95 ? -10.703 -3.126 9.597 1.00 98.69 95 PHE A C 1
ATOM 721 O O . PHE A 1 95 ? -11.408 -2.704 10.514 1.00 98.69 95 PHE A O 1
ATOM 728 N N . GLU A 1 96 ? -10.042 -4.280 9.677 1.00 98.56 96 GLU A N 1
ATOM 729 C CA . GLU A 1 96 ? -10.056 -5.137 10.866 1.00 98.56 96 GLU A CA 1
ATOM 730 C C . GLU A 1 96 ? -9.569 -4.393 12.117 1.00 98.56 96 GLU A C 1
ATOM 732 O O . GLU A 1 96 ? -10.189 -4.474 13.179 1.00 98.56 96 GLU A O 1
ATOM 737 N N . ILE A 1 97 ? -8.474 -3.638 11.996 1.00 98.44 97 ILE A N 1
ATOM 738 C CA . ILE A 1 97 ? -7.922 -2.853 13.104 1.00 98.44 97 ILE A CA 1
ATOM 739 C C . ILE A 1 97 ? -8.849 -1.684 13.441 1.00 98.44 97 ILE A C 1
ATOM 741 O O . ILE A 1 97 ? -9.181 -1.491 14.608 1.00 98.44 97 ILE A O 1
ATOM 745 N N . ALA A 1 98 ? -9.342 -0.954 12.437 1.00 98.19 98 ALA A N 1
ATOM 746 C CA . ALA A 1 98 ? -10.267 0.158 12.647 1.00 98.19 98 ALA A CA 1
ATOM 747 C C . ALA A 1 98 ? -11.547 -0.273 13.383 1.00 98.19 98 ALA A C 1
ATOM 749 O O . ALA A 1 98 ? -12.038 0.460 14.240 1.00 98.19 98 ALA A O 1
ATOM 750 N N . ARG A 1 99 ? -12.056 -1.485 13.121 1.00 98.00 99 ARG A N 1
ATOM 751 C CA . ARG A 1 99 ? -13.233 -2.040 13.810 1.00 98.00 99 ARG A CA 1
ATOM 752 C C . ARG A 1 99 ? -13.047 -2.177 15.324 1.00 98.00 99 ARG A C 1
ATOM 754 O O . ARG A 1 99 ? -14.036 -2.098 16.060 1.00 98.00 99 ARG A O 1
ATOM 761 N N . ARG A 1 100 ? -11.812 -2.395 15.787 1.00 97.38 100 ARG A N 1
ATOM 762 C CA . ARG A 1 100 ? -11.475 -2.485 17.217 1.00 97.38 100 ARG A CA 1
ATOM 763 C C . ARG A 1 100 ? -11.391 -1.115 17.898 1.00 97.38 100 ARG A C 1
ATOM 765 O O . ARG A 1 100 ? -11.395 -1.078 19.120 1.00 97.38 100 ARG A O 1
ATOM 772 N N . ASN A 1 101 ? -11.360 -0.027 17.123 1.00 95.00 101 ASN A N 1
ATOM 773 C CA . ASN A 1 101 ? -11.207 1.353 17.590 1.00 95.00 101 ASN A CA 1
ATOM 774 C C . ASN A 1 101 ? -10.054 1.527 18.607 1.00 95.00 101 ASN A C 1
ATOM 776 O O . ASN A 1 101 ? -10.300 1.907 19.754 1.00 95.00 101 ASN A O 1
ATOM 780 N N . PRO A 1 102 ? -8.810 1.183 18.224 1.00 95.69 102 PRO A N 1
ATOM 781 C CA . PRO A 1 102 ? -7.662 1.243 19.123 1.00 95.69 102 PRO A CA 1
ATOM 782 C C . PRO A 1 102 ? -7.278 2.688 19.461 1.00 95.69 102 PRO A C 1
ATOM 784 O O . PRO A 1 102 ? -7.561 3.607 18.695 1.00 95.69 102 PRO A O 1
ATOM 787 N N . GLY A 1 103 ? -6.577 2.875 20.582 1.00 95.06 103 GLY A N 1
ATOM 788 C CA . GLY A 1 103 ? -6.036 4.183 20.969 1.00 95.06 103 GLY A CA 1
ATOM 789 C C . GLY A 1 103 ? -4.887 4.661 20.073 1.00 95.06 103 GLY A C 1
ATOM 790 O O . GLY A 1 103 ? -4.770 5.854 19.824 1.00 95.06 103 GLY A O 1
ATOM 791 N N . GLU A 1 104 ? -4.077 3.734 19.546 1.00 95.50 104 GLU A N 1
ATOM 792 C CA . GLU A 1 104 ? -2.936 4.013 18.656 1.00 95.50 104 GLU A CA 1
ATOM 793 C C . GLU A 1 104 ? -3.092 3.248 17.321 1.00 95.50 104 GLU A C 1
ATOM 795 O O . GLU A 1 104 ? -2.401 2.248 17.075 1.00 95.50 104 GLU A O 1
ATOM 800 N N . PRO A 1 105 ? -4.046 3.649 16.455 1.00 96.00 105 PRO A N 1
ATOM 801 C CA . PRO A 1 105 ? -4.377 2.915 15.230 1.00 96.00 105 PRO A CA 1
ATOM 802 C C . PRO A 1 105 ? -3.197 2.785 14.265 1.00 96.00 105 PRO A C 1
ATOM 804 O O . PRO A 1 105 ? -3.020 1.744 13.631 1.00 96.00 105 PRO A O 1
ATOM 807 N N . ASP A 1 106 ? -2.366 3.817 14.160 1.00 94.69 106 ASP A N 1
ATOM 808 C CA . ASP A 1 106 ? -1.199 3.843 13.287 1.00 94.69 106 ASP A CA 1
ATOM 809 C C . ASP A 1 106 ? -0.143 2.812 13.715 1.00 94.69 106 ASP A C 1
ATOM 811 O O . ASP A 1 106 ? 0.347 2.045 12.881 1.00 94.69 106 ASP A O 1
ATOM 815 N N . ARG A 1 107 ? 0.166 2.742 15.014 1.00 97.38 107 ARG A N 1
ATOM 816 C CA . ARG A 1 107 ? 1.134 1.802 15.581 1.00 97.38 107 ARG A CA 1
ATOM 817 C C . ARG A 1 107 ? 0.685 0.364 15.364 1.00 97.38 107 ARG A C 1
ATOM 819 O O . ARG A 1 107 ? 1.474 -0.458 14.890 1.00 97.38 107 ARG A O 1
ATOM 826 N N . GLU A 1 108 ? -0.574 0.059 15.670 1.00 98.44 108 GLU A N 1
ATOM 827 C CA . GLU A 1 108 ? -1.123 -1.285 15.474 1.00 98.44 108 GLU A CA 1
ATOM 828 C C . GLU A 1 108 ? -1.116 -1.704 14.001 1.00 98.44 108 GLU A C 1
ATOM 830 O O . GLU A 1 108 ? -0.706 -2.823 13.679 1.00 98.44 108 GLU A O 1
ATOM 835 N N . VAL A 1 109 ? -1.501 -0.801 13.095 1.00 98.56 109 VAL A N 1
ATOM 836 C CA . VAL A 1 109 ? -1.469 -1.066 11.651 1.00 98.56 109 VAL A CA 1
ATOM 837 C C . VAL A 1 109 ? -0.050 -1.322 11.163 1.00 98.56 109 VAL A C 1
ATOM 839 O O . VAL A 1 109 ? 0.172 -2.288 10.436 1.00 98.56 109 VAL A O 1
ATOM 842 N N . ARG A 1 110 ? 0.931 -0.514 11.579 1.00 98.44 110 ARG A N 1
ATOM 843 C CA . ARG A 1 110 ? 2.334 -0.685 11.165 1.00 98.44 110 ARG A CA 1
ATOM 844 C C . ARG A 1 110 ? 2.900 -2.034 11.608 1.00 98.44 110 ARG A C 1
ATOM 846 O O . ARG A 1 110 ? 3.567 -2.702 10.816 1.00 98.44 110 ARG A O 1
ATOM 853 N N . LEU A 1 111 ? 2.610 -2.454 12.842 1.00 98.50 111 LEU A N 1
ATOM 854 C CA . LEU A 1 111 ? 3.007 -3.770 13.353 1.00 98.50 111 LEU A CA 1
ATOM 855 C C . LEU A 1 111 ? 2.355 -4.899 12.546 1.00 98.50 111 LEU A C 1
ATOM 857 O O . LEU A 1 111 ? 3.052 -5.810 12.098 1.00 98.50 111 LEU A O 1
ATOM 861 N N . ALA A 1 112 ? 1.051 -4.799 12.285 1.00 98.50 112 ALA A N 1
ATOM 862 C CA . ALA A 1 112 ? 0.336 -5.796 11.498 1.00 98.50 112 ALA A CA 1
ATOM 863 C C . ALA A 1 112 ? 0.841 -5.870 10.047 1.00 98.50 112 ALA A C 1
ATOM 865 O O . ALA A 1 112 ? 1.052 -6.965 9.531 1.00 98.50 112 ALA A O 1
ATOM 866 N N . CYS A 1 113 ? 1.096 -4.732 9.394 1.00 98.50 113 CYS A N 1
ATOM 867 C CA . CYS A 1 113 ? 1.677 -4.688 8.052 1.00 98.50 113 CYS A CA 1
ATOM 868 C C . CYS A 1 113 ? 3.064 -5.335 8.016 1.00 98.50 113 CYS A C 1
ATOM 870 O O . CYS A 1 113 ? 3.328 -6.141 7.129 1.00 98.50 113 CYS A O 1
ATOM 872 N N . ARG A 1 114 ? 3.933 -5.051 8.996 1.00 97.88 114 ARG A N 1
ATOM 873 C CA . ARG A 1 114 ? 5.248 -5.704 9.111 1.00 97.88 114 ARG A CA 1
ATOM 874 C C . ARG A 1 114 ? 5.111 -7.224 9.197 1.00 97.88 114 ARG A C 1
ATOM 876 O O . ARG A 1 114 ? 5.831 -7.949 8.508 1.00 97.88 114 ARG A O 1
ATOM 883 N N . ASP A 1 115 ? 4.197 -7.705 10.032 1.00 97.94 115 ASP A N 1
ATOM 884 C CA . ASP A 1 115 ? 4.004 -9.138 10.242 1.00 97.94 115 ASP A CA 1
ATOM 885 C C . ASP A 1 115 ? 3.400 -9.815 8.999 1.00 97.94 115 ASP A C 1
ATOM 887 O O . ASP A 1 115 ? 3.827 -10.918 8.636 1.00 97.94 115 ASP A O 1
ATOM 891 N N . ILE A 1 116 ? 2.496 -9.126 8.289 1.00 97.88 116 ILE A N 1
ATOM 892 C CA . ILE A 1 116 ? 2.007 -9.528 6.963 1.00 97.88 116 ILE A CA 1
ATOM 893 C C . ILE A 1 116 ? 3.188 -9.645 6.004 1.00 97.88 116 ILE A C 1
ATOM 895 O O . ILE A 1 116 ? 3.462 -10.743 5.540 1.00 97.88 116 ILE A O 1
ATOM 899 N N . PHE A 1 117 ? 3.951 -8.573 5.775 1.00 97.38 117 PHE A N 1
ATOM 900 C CA . PHE A 1 117 ? 5.028 -8.565 4.780 1.00 97.38 117 PHE A CA 1
ATOM 901 C C . PHE A 1 117 ? 6.060 -9.667 5.011 1.00 97.38 117 PHE A C 1
ATOM 903 O O . PHE A 1 117 ? 6.532 -10.282 4.050 1.00 97.38 117 PHE A O 1
ATOM 910 N N . ARG A 1 118 ? 6.374 -9.944 6.281 1.00 94.75 118 ARG A N 1
ATOM 911 C CA . ARG A 1 118 ? 7.255 -11.045 6.672 1.00 94.75 118 ARG A CA 1
ATOM 912 C C . ARG A 1 118 ? 6.639 -12.407 6.346 1.00 94.75 118 ARG A C 1
ATOM 914 O O . ARG A 1 118 ? 7.281 -13.214 5.681 1.00 94.75 118 ARG A O 1
ATOM 921 N N . SER A 1 119 ? 5.422 -12.671 6.818 1.00 95.00 119 SER A N 1
ATOM 922 C CA . SER A 1 119 ? 4.776 -13.986 6.674 1.00 95.00 119 SER A CA 1
ATOM 923 C C . SER A 1 119 ? 4.384 -14.308 5.229 1.00 95.00 119 SER A C 1
ATOM 925 O O . SER A 1 119 ? 4.529 -15.450 4.796 1.00 95.00 119 SER A O 1
ATOM 927 N N . SER A 1 120 ? 3.965 -13.313 4.444 1.00 93.50 120 SER A N 1
ATOM 928 C CA . SER A 1 120 ? 3.597 -13.482 3.033 1.00 93.50 120 SER A CA 1
ATOM 929 C C . SER A 1 120 ? 4.777 -13.388 2.068 1.00 93.50 120 SER A C 1
ATOM 931 O O . SER A 1 120 ? 4.569 -13.591 0.867 1.00 93.50 120 SER A O 1
ATOM 933 N N . LYS A 1 121 ? 5.990 -13.099 2.566 1.00 94.06 121 LYS A N 1
ATOM 934 C CA . LYS A 1 121 ? 7.201 -12.844 1.767 1.00 94.06 121 LYS A CA 1
ATOM 935 C C . LYS A 1 121 ? 6.969 -11.761 0.701 1.00 94.06 121 LYS A C 1
ATOM 937 O O . LYS A 1 121 ? 7.360 -11.928 -0.451 1.00 94.06 121 LYS A O 1
ATOM 942 N N . THR A 1 122 ? 6.304 -10.660 1.069 1.00 93.94 122 THR A N 1
ATOM 943 C CA . THR A 1 122 ? 5.827 -9.645 0.107 1.00 93.94 122 THR A CA 1
ATOM 944 C C . THR A 1 122 ? 6.947 -9.071 -0.755 1.00 93.94 122 THR A C 1
ATOM 946 O O . THR A 1 122 ? 6.793 -9.023 -1.966 1.00 93.94 122 THR A O 1
ATOM 949 N N . LEU A 1 123 ? 8.091 -8.708 -0.166 1.00 89.06 123 LEU A N 1
ATOM 950 C CA . LEU A 1 123 ? 9.219 -8.145 -0.922 1.00 89.06 123 LEU A CA 1
ATOM 951 C C . LEU A 1 123 ? 9.737 -9.130 -1.985 1.00 89.06 123 LEU A C 1
ATOM 953 O O . LEU A 1 123 ? 9.916 -8.752 -3.137 1.00 89.06 123 LEU A O 1
ATOM 957 N N . ALA A 1 124 ? 9.874 -10.412 -1.633 1.00 86.81 124 ALA A N 1
ATOM 958 C CA . ALA A 1 124 ? 10.319 -11.450 -2.565 1.00 86.81 124 ALA A CA 1
ATOM 959 C C . ALA A 1 124 ? 9.322 -11.709 -3.709 1.00 86.81 124 ALA A C 1
ATOM 961 O O . ALA A 1 124 ? 9.724 -12.178 -4.766 1.00 86.81 124 ALA A O 1
ATOM 962 N N . LYS A 1 125 ? 8.032 -11.412 -3.506 1.00 95.31 125 LYS A N 1
ATOM 963 C CA . LYS A 1 125 ? 6.989 -11.520 -4.539 1.00 95.31 125 LYS A CA 1
ATOM 964 C C . LYS A 1 125 ? 6.850 -10.256 -5.386 1.00 95.31 125 LYS A C 1
ATOM 966 O O . LYS A 1 125 ? 6.420 -10.348 -6.528 1.00 95.31 125 LYS A O 1
ATOM 971 N N . LEU A 1 126 ? 7.203 -9.094 -4.835 1.00 96.75 126 LEU A N 1
ATOM 972 C CA . LEU A 1 126 ? 7.118 -7.814 -5.534 1.00 96.75 126 LEU A CA 1
ATOM 973 C C . LEU A 1 126 ? 8.096 -7.729 -6.705 1.00 96.75 126 LEU A C 1
ATOM 975 O O . LEU A 1 126 ? 7.712 -7.216 -7.744 1.00 96.75 126 LEU A O 1
ATOM 979 N N . ILE A 1 127 ? 9.322 -8.241 -6.563 1.00 93.75 127 ILE A N 1
ATOM 980 C CA . ILE A 1 127 ? 10.316 -8.178 -7.647 1.00 93.75 127 ILE A CA 1
ATOM 981 C C . ILE A 1 127 ? 9.823 -8.939 -8.896 1.00 93.75 127 ILE A C 1
ATOM 983 O O . ILE A 1 127 ? 9.709 -8.300 -9.937 1.00 93.75 127 IL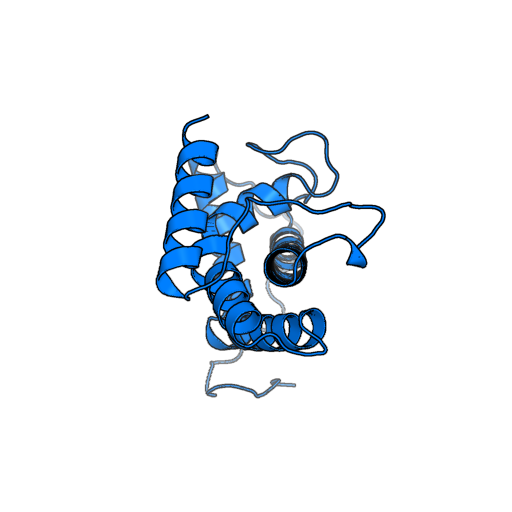E A O 1
ATOM 987 N N . PRO A 1 128 ? 9.423 -10.229 -8.819 1.00 95.19 128 PRO A N 1
ATOM 988 C CA . PRO A 1 128 ? 8.830 -10.918 -9.967 1.00 95.19 128 PRO A CA 1
ATOM 989 C C . PRO A 1 128 ? 7.578 -10.227 -10.517 1.00 95.19 128 PRO A C 1
ATOM 991 O O . PRO A 1 128 ? 7.418 -10.140 -11.725 1.00 95.19 128 PRO A O 1
ATOM 994 N N . LEU A 1 129 ? 6.716 -9.682 -9.648 1.00 97.75 129 LEU A N 1
ATOM 995 C CA . LEU A 1 129 ? 5.531 -8.942 -10.091 1.00 97.75 129 LEU A CA 1
ATOM 996 C C . LEU A 1 129 ? 5.898 -7.706 -10.926 1.00 97.75 129 LEU A C 1
ATOM 998 O O . LEU A 1 129 ? 5.227 -7.419 -11.912 1.00 97.75 129 LEU A O 1
ATOM 1002 N N . ILE A 1 130 ? 6.930 -6.960 -10.525 1.00 97.19 130 ILE A N 1
ATOM 1003 C CA . ILE A 1 130 ? 7.408 -5.786 -11.266 1.00 97.19 130 ILE A CA 1
ATOM 1004 C C . ILE A 1 130 ? 7.913 -6.210 -12.649 1.00 97.19 130 ILE A C 1
ATOM 1006 O O . ILE A 1 130 ? 7.523 -5.598 -13.640 1.00 97.19 130 ILE A O 1
ATOM 1010 N N . GLU A 1 131 ? 8.716 -7.273 -12.719 1.00 94.38 131 GLU A N 1
ATOM 1011 C CA . GLU A 1 131 ? 9.204 -7.834 -13.986 1.00 94.38 131 GLU A CA 1
ATOM 1012 C C . GLU A 1 131 ? 8.049 -8.268 -14.897 1.00 94.38 131 GLU A C 1
ATOM 1014 O O . GLU A 1 131 ? 8.015 -7.884 -16.064 1.00 94.38 131 GLU A O 1
ATOM 1019 N N . ASP A 1 132 ? 7.057 -8.984 -14.359 1.00 96.00 132 ASP A N 1
ATOM 1020 C CA . ASP A 1 132 ? 5.878 -9.427 -15.111 1.00 96.00 132 ASP A CA 1
ATOM 1021 C C . ASP A 1 132 ? 5.071 -8.239 -15.665 1.00 96.00 132 ASP A C 1
ATOM 1023 O O . ASP A 1 132 ? 4.620 -8.263 -16.814 1.00 96.00 132 ASP A O 1
ATOM 1027 N N . VAL A 1 133 ? 4.905 -7.177 -14.867 1.00 96.81 133 VAL A N 1
ATOM 1028 C CA . VAL A 1 133 ? 4.218 -5.946 -15.291 1.00 96.81 133 VAL A CA 1
ATOM 1029 C C . VAL A 1 133 ? 4.963 -5.267 -16.440 1.00 96.81 133 VAL A C 1
ATOM 1031 O O . VAL A 1 133 ? 4.327 -4.816 -17.393 1.00 96.81 133 VAL A O 1
ATOM 1034 N N . LEU A 1 134 ? 6.293 -5.193 -16.376 1.00 95.25 134 LEU A N 1
ATOM 1035 C CA . LEU A 1 134 ? 7.106 -4.547 -17.409 1.00 95.25 134 LEU A CA 1
ATOM 1036 C C . LEU A 1 134 ? 7.233 -5.406 -18.675 1.00 95.25 134 LEU A C 1
ATOM 1038 O O . LEU A 1 134 ? 7.205 -4.870 -19.785 1.00 95.25 134 LEU A O 1
ATOM 1042 N N . ALA A 1 135 ? 7.293 -6.731 -18.530 1.00 94.25 135 ALA A N 1
ATOM 1043 C CA . ALA A 1 135 ? 7.353 -7.682 -19.638 1.00 94.25 135 ALA A CA 1
ATOM 1044 C C . ALA A 1 135 ? 6.109 -7.625 -20.541 1.00 94.25 135 ALA A C 1
ATOM 1046 O O . ALA A 1 135 ? 6.198 -7.919 -21.735 1.00 94.25 135 ALA A O 1
ATOM 1047 N N . ALA A 1 136 ? 4.967 -7.167 -20.015 1.00 95.38 136 ALA A N 1
ATOM 1048 C CA . ALA A 1 136 ? 3.760 -6.912 -20.801 1.00 95.38 136 ALA A CA 1
ATOM 1049 C C . ALA A 1 136 ? 3.942 -5.829 -21.886 1.00 95.38 136 ALA A C 1
ATOM 1051 O O . ALA A 1 136 ? 3.089 -5.692 -22.760 1.00 95.38 136 ALA A O 1
ATOM 1052 N N . GLY A 1 137 ? 5.043 -5.069 -21.852 1.00 93.56 137 GLY A N 1
ATOM 1053 C CA . GLY A 1 137 ? 5.436 -4.163 -22.930 1.00 93.56 137 GLY A CA 1
ATOM 1054 C C . GLY A 1 137 ? 5.974 -4.862 -24.184 1.00 93.56 137 GLY A C 1
ATOM 1055 O O . GLY A 1 137 ? 6.230 -4.173 -25.166 1.00 93.56 137 GLY A O 1
ATOM 1056 N N . GLU A 1 138 ? 6.167 -6.189 -24.159 1.00 94.12 138 GLU A N 1
ATOM 1057 C CA 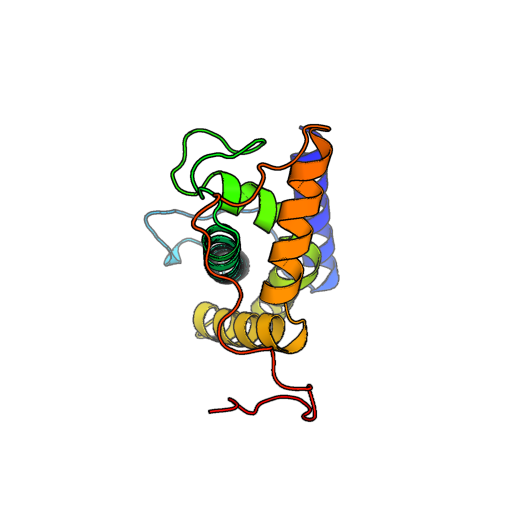. GLU A 1 138 ? 6.679 -7.004 -25.278 1.00 94.12 138 GLU A CA 1
ATOM 1058 C C . GLU A 1 138 ? 8.041 -6.528 -25.827 1.00 94.12 138 GLU A C 1
ATOM 1060 O O . GLU A 1 138 ? 8.408 -6.784 -26.974 1.00 94.12 138 GLU A O 1
ATOM 1065 N N . ILE A 1 139 ? 8.823 -5.850 -24.984 1.00 91.44 139 ILE A N 1
ATOM 1066 C CA . ILE A 1 139 ? 10.187 -5.410 -25.279 1.00 91.44 139 ILE A CA 1
ATOM 1067 C C . ILE A 1 139 ? 11.151 -6.314 -24.518 1.00 91.44 139 ILE A C 1
ATOM 1069 O O . ILE A 1 139 ? 10.960 -6.594 -23.335 1.00 91.44 139 ILE A O 1
ATOM 1073 N N . GLN A 1 140 ? 12.202 -6.769 -25.199 1.00 86.94 140 GLN A N 1
ATOM 1074 C CA . GLN A 1 140 ? 13.228 -7.599 -24.580 1.00 86.94 140 GLN A CA 1
ATOM 1075 C C . GLN A 1 140 ? 13.941 -6.817 -23.458 1.00 86.94 140 GLN A C 1
ATOM 1077 O O . GLN A 1 140 ? 14.410 -5.703 -23.718 1.00 86.94 140 GLN A O 1
ATOM 1082 N N . PRO A 1 141 ? 14.054 -7.374 -22.235 1.00 79.62 141 PRO A N 1
ATOM 1083 C CA . PRO A 1 141 ? 14.797 -6.739 -21.153 1.00 79.62 141 PRO A CA 1
ATOM 1084 C C . PRO A 1 141 ? 16.258 -6.473 -21.544 1.00 79.62 141 PRO A C 1
ATOM 1086 O O . PRO A 1 141 ? 16.834 -7.242 -22.324 1.00 79.62 141 PRO A O 1
ATOM 1089 N N . PRO A 1 142 ? 16.881 -5.411 -21.008 1.00 78.31 142 PRO A N 1
ATOM 1090 C CA . PRO A 1 142 ? 18.282 -5.128 -21.278 1.00 78.31 142 PRO A CA 1
ATOM 1091 C C . PRO A 1 142 ? 19.168 -6.274 -20.776 1.00 78.31 142 PRO A C 1
ATOM 1093 O O . PRO A 1 142 ? 18.955 -6.820 -19.693 1.00 78.31 142 PRO A O 1
ATOM 1096 N N . ALA A 1 143 ? 20.182 -6.633 -21.563 1.00 80.75 143 ALA A N 1
ATOM 1097 C CA . ALA A 1 143 ? 21.208 -7.559 -21.104 1.00 80.75 143 ALA A CA 1
ATOM 1098 C C . ALA A 1 143 ? 22.013 -6.923 -19.952 1.00 80.75 143 ALA A C 1
ATOM 1100 O O . ALA A 1 143 ? 22.211 -5.702 -19.954 1.00 80.75 143 ALA A O 1
ATOM 1101 N N . PRO A 1 144 ? 22.507 -7.720 -18.987 1.00 79.00 144 PRO A N 1
ATOM 1102 C CA . PRO A 1 144 ? 23.474 -7.234 -18.012 1.00 79.00 144 PRO A CA 1
ATOM 1103 C C . PRO A 1 144 ? 24.691 -6.600 -18.715 1.00 79.00 144 PRO A C 1
ATOM 1105 O O . PRO A 1 144 ? 25.098 -7.101 -19.767 1.00 79.00 144 PRO A O 1
ATOM 1108 N N . PRO A 1 145 ? 25.287 -5.532 -18.154 1.00 82.19 145 PRO A N 1
ATOM 1109 C CA . PRO A 1 145 ? 26.540 -4.969 -18.658 1.00 82.19 145 PRO A CA 1
ATOM 1110 C C . PRO A 1 145 ? 27.653 -6.023 -18.763 1.00 82.19 145 PRO A C 1
ATOM 1112 O O . PRO A 1 145 ? 27.705 -6.945 -17.950 1.00 82.19 145 PRO A O 1
ATOM 1115 N N . GLU A 1 146 ? 28.569 -5.882 -19.729 1.00 84.50 146 GLU A N 1
ATOM 1116 C CA . GLU A 1 146 ? 29.680 -6.835 -19.930 1.00 84.50 146 GLU A CA 1
ATOM 1117 C C . GLU A 1 146 ? 30.607 -6.950 -18.707 1.00 84.50 146 GLU A C 1
ATOM 1119 O O . GLU A 1 146 ? 31.215 -7.994 -18.478 1.00 84.50 146 GLU A O 1
ATOM 1124 N N . ASP A 1 147 ? 30.702 -5.889 -17.904 1.00 85.69 147 ASP A N 1
ATOM 1125 C CA . ASP A 1 147 ? 31.508 -5.804 -16.686 1.00 85.69 147 ASP A CA 1
ATOM 1126 C C . ASP A 1 147 ? 30.755 -6.239 -15.414 1.00 85.69 147 ASP A C 1
ATOM 1128 O O . ASP A 1 147 ? 31.333 -6.227 -14.317 1.00 85.69 147 ASP A O 1
ATOM 1132 N N . ALA A 1 148 ? 29.488 -6.657 -15.542 1.00 83.25 148 ALA A N 1
ATOM 1133 C CA . ALA A 1 148 ? 28.690 -7.139 -14.424 1.00 83.25 148 ALA A CA 1
ATOM 1134 C C . ALA A 1 148 ? 29.357 -8.362 -13.781 1.00 83.25 148 ALA A C 1
ATOM 1136 O O . ALA A 1 148 ? 29.543 -9.412 -14.397 1.00 83.25 148 ALA A O 1
ATOM 1137 N N . GLN A 1 149 ? 29.712 -8.228 -12.504 1.00 80.12 149 GLN A N 1
ATOM 1138 C CA . GLN A 1 149 ? 30.305 -9.328 -11.760 1.00 80.12 149 GLN A CA 1
ATOM 1139 C C . GLN A 1 149 ? 29.245 -10.403 -11.489 1.00 80.12 149 GLN A C 1
ATOM 1141 O O . GLN A 1 149 ? 28.125 -10.068 -11.087 1.00 80.12 149 GLN A O 1
ATOM 1146 N N . PRO A 1 150 ? 29.579 -11.695 -11.655 1.00 74.12 150 PRO A N 1
ATOM 1147 C CA . PRO A 1 150 ? 28.691 -12.759 -11.222 1.00 74.12 150 PRO A CA 1
ATOM 1148 C C . PRO A 1 150 ? 28.478 -12.662 -9.709 1.00 74.12 150 PRO A C 1
ATOM 1150 O O . PRO A 1 150 ? 29.281 -12.077 -8.979 1.00 74.12 150 PRO A O 1
ATOM 1153 N N . VAL A 1 151 ? 27.395 -13.268 -9.222 1.00 72.31 151 VAL A N 1
ATOM 1154 C CA . VAL A 1 151 ? 27.128 -13.354 -7.785 1.00 72.31 151 VAL A CA 1
ATOM 1155 C C . VAL A 1 151 ? 28.332 -14.013 -7.098 1.00 72.31 151 VAL A C 1
ATOM 1157 O O . VAL A 1 151 ? 28.567 -15.209 -7.255 1.00 72.31 151 VAL A O 1
ATOM 1160 N N . ALA A 1 152 ? 29.104 -13.215 -6.353 1.00 72.00 152 ALA A N 1
ATOM 1161 C CA . ALA A 1 152 ? 30.388 -13.634 -5.785 1.00 72.00 152 ALA A CA 1
ATOM 1162 C C . ALA A 1 152 ? 30.245 -14.732 -4.71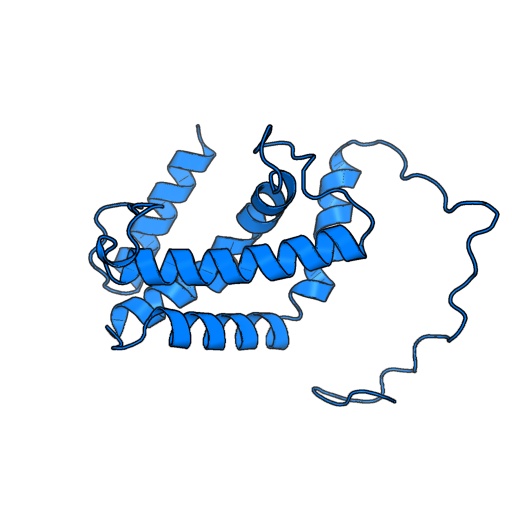9 1.00 72.00 152 ALA A C 1
ATOM 1164 O O . ALA A 1 152 ? 31.160 -15.525 -4.510 1.00 72.00 152 ALA A O 1
ATOM 1165 N N . ILE A 1 153 ? 29.093 -14.778 -4.048 1.00 73.12 153 ILE A N 1
ATOM 1166 C CA . ILE A 1 153 ? 28.770 -15.767 -3.023 1.00 73.12 153 ILE A CA 1
ATOM 1167 C C . ILE A 1 153 ? 27.503 -16.494 -3.476 1.00 73.12 153 ILE A C 1
ATOM 1169 O O . ILE A 1 153 ? 26.435 -15.877 -3.471 1.00 73.12 153 ILE A O 1
ATOM 1173 N N . PRO A 1 154 ? 27.584 -17.775 -3.878 1.00 71.94 154 PRO A N 1
ATOM 1174 C CA . PRO A 1 154 ? 26.397 -18.528 -4.256 1.00 71.94 154 PRO A CA 1
ATOM 1175 C C . PRO A 1 154 ? 25.391 -18.518 -3.104 1.00 71.94 154 PRO A C 1
ATOM 1177 O O . PRO A 1 154 ? 25.773 -18.577 -1.933 1.00 71.94 154 PRO A O 1
ATOM 1180 N N . LEU A 1 155 ? 24.099 -18.434 -3.436 1.00 67.50 155 LEU A N 1
ATOM 1181 C CA . LEU A 1 155 ? 23.047 -18.460 -2.424 1.00 67.50 155 LEU A CA 1
ATOM 1182 C C . LEU A 1 155 ? 23.213 -19.727 -1.567 1.00 67.50 155 LEU A C 1
ATOM 1184 O O . LEU A 1 155 ? 23.332 -20.820 -2.131 1.00 67.50 155 LEU A O 1
ATOM 1188 N N . PRO A 1 156 ? 23.233 -19.613 -0.227 1.00 67.81 156 PRO A N 1
ATOM 1189 C CA . PRO A 1 156 ? 23.310 -20.788 0.625 1.00 67.81 156 PRO A CA 1
ATOM 1190 C C . PRO A 1 156 ? 22.125 -21.709 0.328 1.00 67.81 156 PRO A C 1
ATOM 1192 O O . PRO A 1 156 ? 21.002 -21.247 0.101 1.00 67.81 156 PRO A O 1
ATOM 1195 N N . VAL A 1 157 ? 22.366 -23.023 0.345 1.00 60.75 157 VAL A N 1
ATOM 1196 C CA . VAL A 1 157 ? 21.286 -24.012 0.269 1.00 60.75 157 VAL A CA 1
ATOM 1197 C C . VAL A 1 157 ? 20.350 -23.732 1.442 1.00 60.75 157 VAL A C 1
ATOM 1199 O O . VAL A 1 157 ? 20.762 -23.801 2.600 1.00 60.75 157 VAL A O 1
ATOM 1202 N N . SER A 1 158 ? 19.109 -23.344 1.143 1.00 53.66 158 SER A N 1
ATOM 1203 C CA . SER A 1 158 ? 18.110 -23.023 2.160 1.00 53.66 158 SER A CA 1
ATOM 1204 C C . SER A 1 158 ? 17.808 -24.280 2.981 1.00 53.66 158 SER A C 1
ATOM 1206 O O . SER A 1 158 ? 17.050 -25.146 2.557 1.00 53.66 158 SER A O 1
ATOM 1208 N N . LEU A 1 159 ? 18.454 -24.393 4.142 1.00 49.97 159 LEU A N 1
ATOM 1209 C CA . LEU A 1 159 ? 18.282 -25.485 5.108 1.00 49.97 159 LEU A CA 1
ATOM 1210 C C . LEU A 1 159 ? 17.439 -25.070 6.327 1.00 49.97 159 LEU A C 1
ATOM 1212 O O . LEU A 1 159 ? 17.331 -25.833 7.281 1.00 49.97 159 LEU A O 1
ATOM 1216 N N . GLY A 1 160 ? 16.854 -23.868 6.330 1.00 46.62 160 GLY A N 1
ATOM 1217 C CA . GLY A 1 160 ? 16.182 -23.310 7.505 1.00 46.62 160 GLY A CA 1
ATOM 1218 C C . GLY A 1 160 ? 14.786 -22.774 7.218 1.00 46.62 160 GLY A C 1
ATOM 1219 O O . GLY A 1 160 ? 14.587 -22.033 6.255 1.00 46.62 160 GLY A O 1
ATOM 1220 N N . ASP A 1 161 ? 13.843 -23.101 8.104 1.00 46.38 161 ASP A N 1
ATOM 1221 C CA . ASP A 1 161 ? 12.576 -22.383 8.218 1.00 46.38 161 ASP A CA 1
ATOM 1222 C C . ASP A 1 161 ? 12.734 -21.091 9.054 1.00 46.38 161 ASP A C 1
ATOM 1224 O O . ASP A 1 161 ? 13.672 -20.929 9.838 1.00 46.38 161 ASP A O 1
ATOM 1228 N N . ALA A 1 162 ? 11.811 -20.162 8.808 1.00 52.28 162 ALA A N 1
ATOM 1229 C CA . ALA A 1 162 ? 11.630 -18.797 9.304 1.00 52.28 162 ALA A CA 1
ATOM 1230 C C . ALA A 1 162 ? 12.541 -18.280 10.446 1.00 52.28 162 ALA A C 1
ATOM 1232 O O . ALA A 1 162 ? 12.256 -18.456 11.628 1.00 52.28 162 ALA A O 1
ATOM 1233 N N . GLY A 1 163 ? 13.521 -17.434 10.098 1.00 55.69 163 GLY A N 1
ATOM 1234 C CA . GLY A 1 163 ? 14.004 -16.380 11.007 1.00 55.69 163 GLY A CA 1
ATOM 1235 C C . GLY A 1 163 ? 15.506 -16.299 11.257 1.00 55.69 163 GLY A C 1
ATOM 1236 O O . GLY A 1 163 ? 15.936 -15.402 11.982 1.00 55.69 163 GLY A O 1
ATOM 1237 N N . HIS A 1 164 ? 16.324 -17.161 10.662 1.00 46.28 164 HIS A N 1
ATOM 1238 C CA . HIS A 1 164 ? 17.774 -17.027 10.778 1.00 46.28 164 HIS A CA 1
ATOM 1239 C C . HIS A 1 164 ? 18.355 -16.117 9.697 1.00 46.28 164 HIS A C 1
ATOM 1241 O O . HIS A 1 164 ? 18.235 -16.375 8.502 1.00 46.28 164 HIS A O 1
ATOM 1247 N N . ARG A 1 165 ? 19.013 -15.040 10.145 1.00 59.38 165 ARG A N 1
ATOM 1248 C CA . ARG A 1 165 ? 20.054 -14.378 9.362 1.00 59.38 165 ARG A CA 1
ATOM 1249 C C . ARG A 1 165 ? 21.216 -15.364 9.305 1.00 59.38 165 ARG A C 1
ATOM 1251 O O . ARG A 1 165 ? 21.855 -15.591 10.326 1.00 59.38 165 ARG A O 1
ATOM 1258 N N . SER A 1 166 ? 21.436 -15.993 8.159 1.00 40.91 166 SER A N 1
ATOM 1259 C CA . SER A 1 166 ? 22.712 -16.651 7.897 1.00 40.91 166 SER A CA 1
ATOM 1260 C C . SER A 1 166 ? 23.761 -15.551 7.761 1.00 40.91 166 SER A C 1
ATOM 1262 O O . SER A 1 166 ? 23.704 -14.767 6.811 1.00 40.91 166 SER A O 1
ATOM 1264 N N . SER A 1 167 ? 24.617 -15.442 8.775 1.00 43.53 167 SER A N 1
ATOM 1265 C CA . SER A 1 167 ? 25.906 -14.753 8.696 1.00 43.53 167 SER A CA 1
ATOM 1266 C C . SER A 1 167 ? 26.810 -15.420 7.666 1.00 43.53 167 SER A C 1
ATOM 1268 O O . SER A 1 167 ? 26.679 -16.655 7.502 1.00 43.53 167 SER A O 1
#

InterPro domains:
  IPR002729 CRISPR-associated protein Cas1 [PF01867] (2-89)
  IPR002729 CRISPR-associated protein Cas1 [TIGR00287] (1-139)
  IPR042206 CRISPR-associated endonuclease Cas1, C-terminal domain [G3DSA:1.20.120.920] (1-153)
  IPR050646 CRISPR-associated endonuclease Cas1 [PTHR34353] (1-166)

Organism: Escherichia coli (NCBI:txid562)

Radius of gyration: 18.61 Å; chains: 1; bounding box: 51×44×46 Å

pLDDT: mean 90.83, std 12.71, range [40.91, 98.69]

Foldseek 3Di:
DVLVVVVQVLVVVLCVVLVHDDPDQDDDPVDLVPDQQLNNLLVLLLVLQLVLLVVLCVVLVHQLQDADVAHDDNRRNSCVLSVVCCSVALNSVSSNLVSVVDPCSNVVSNVRSVVRCQVVVVSVVSNVVVVVVVCVVVDDDDDPDPPDDDPPDPDPDPPDDPDDDDD

Secondary structure (DSSP, 8-state):
-HHHHHHHHHHHHHHHHHT-----S--BTTBGGGS-HHHHHHHHHHHHHHHHHHHHHHHTT--TT--SSS-SSTTHHHHHHHHHHTTTTHHHHHHHHHHH--SSHHHHHHHHHHHHHHHTTHHHHHHHHHHHHHHTT--PPPPPPTTPPP-SSPPP-----S-----

Sequence (167 aa):
GIEGSRVRATYALLAKQYGVTWNGRRYDPKDWEKGDTVNQCISAATSCLYGVTEAAILAAGYAPAIGFVHTGKPLSFVYDIADIIKFDTVVPKAFEIARRNPGEPDREVRLACRDIFRSSKTLAKLIPLIEDVLAAGEIQPPAPPEDAQPVAIPLPVSLGDAGHRSS